Protein AF-A0A1M5NUH9-F1 (afdb_monomer_lite)

pLDDT: mean 78.91, std 15.49, range [48.78, 97.81]

Foldseek 3Di:
DVVVVVVVVVVVVVVVVVVVVVPPPPVVVVVCVVVCVVVVVVVVVVVVVVVVVVVVVVVVVVVVVVVVVVVVVVVVVD

Radius of gyration: 26.27 Å; chains: 1; bounding box: 53×47×56 Å

Sequence (78 aa):
MKKLISSLLGLILMALSLSANAQTDVPMADGLRSEGKIYVVVAIILIVLAGLITYLFLMDRKVKKLEDLLADKNHSTK

Secondary structure (DSSP, 8-state):
-HHHHHHHHHHHHHHHHHHHTT-S--HHHHHHHHTSHHHHHHHHHHHHHHHHHHHHHHHHHHHHHHHHHHHHHHHH--

Structure (mmCIF, N/CA/C/O backbone):
data_AF-A0A1M5NUH9-F1
#
_entry.id   AF-A0A1M5NUH9-F1
#
loop_
_atom_site.group_PDB
_atom_site.id
_atom_site.type_symbol
_atom_site.label_atom_id
_atom_site.label_alt_id
_atom_site.label_comp_id
_atom_site.label_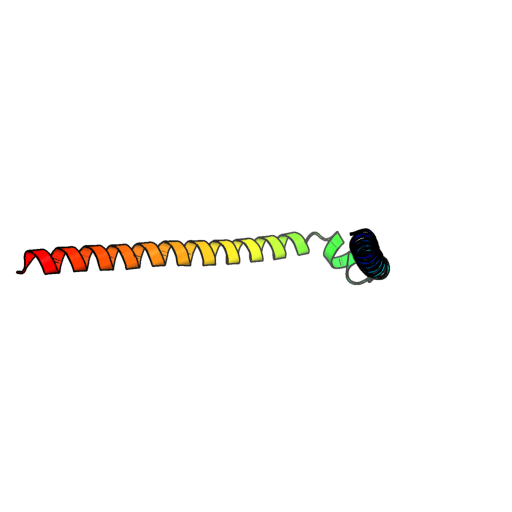asym_id
_atom_site.label_entity_id
_atom_site.label_seq_id
_atom_site.pdbx_PDB_ins_code
_atom_site.Cartn_x
_atom_site.Cartn_y
_atom_site.Cartn_z
_atom_site.occupancy
_atom_site.B_iso_or_equiv
_atom_site.auth_seq_id
_atom_site.auth_comp_id
_atom_site.auth_asym_id
_atom_site.auth_atom_id
_atom_site.pdbx_PDB_model_num
ATOM 1 N N . MET A 1 1 ? 1.199 37.808 -5.957 1.00 56.41 1 MET A N 1
ATOM 2 C CA . MET A 1 1 ? 0.793 36.598 -6.715 1.00 56.41 1 MET A CA 1
ATOM 3 C C . MET A 1 1 ? 1.794 36.196 -7.802 1.00 56.41 1 MET A C 1
ATOM 5 O O . MET A 1 1 ? 2.227 35.058 -7.795 1.00 56.41 1 MET A O 1
ATOM 9 N N . LYS A 1 2 ? 2.256 37.114 -8.666 1.00 59.53 2 LYS A N 1
ATOM 10 C CA . LYS A 1 2 ? 3.220 36.826 -9.759 1.00 59.53 2 LYS A CA 1
ATOM 11 C C . LYS A 1 2 ? 4.548 36.195 -9.290 1.00 59.53 2 LYS A C 1
ATOM 13 O O . LYS A 1 2 ? 5.054 35.272 -9.912 1.00 59.53 2 LYS A O 1
ATOM 18 N N . LYS A 1 3 ? 5.070 36.657 -8.144 1.00 61.00 3 LYS A N 1
ATOM 19 C CA . LYS A 1 3 ? 6.315 36.157 -7.528 1.00 61.00 3 LYS A CA 1
ATOM 20 C C . LYS A 1 3 ? 6.175 34.743 -6.942 1.00 61.00 3 LYS A C 1
ATOM 22 O O . LYS A 1 3 ? 7.109 33.960 -7.030 1.00 61.00 3 LYS A O 1
ATOM 27 N N . LEU A 1 4 ? 4.995 34.410 -6.407 1.00 73.50 4 LEU A N 1
ATOM 28 C CA . LEU A 1 4 ? 4.687 33.065 -5.903 1.00 73.50 4 LEU A CA 1
ATOM 29 C C . LEU A 1 4 ? 4.520 32.074 -7.057 1.00 73.50 4 LEU A C 1
ATOM 31 O O . LEU A 1 4 ? 5.063 30.982 -6.996 1.00 73.50 4 LEU A O 1
ATOM 35 N N . ILE A 1 5 ? 3.856 32.488 -8.141 1.00 82.00 5 ILE A N 1
ATOM 36 C CA . ILE A 1 5 ? 3.716 31.676 -9.359 1.00 82.00 5 ILE A CA 1
ATOM 37 C C . ILE A 1 5 ? 5.091 31.413 -9.989 1.00 82.00 5 ILE A C 1
ATOM 39 O O . ILE A 1 5 ? 5.395 30.278 -10.332 1.00 82.00 5 ILE A O 1
ATOM 43 N N . SER A 1 6 ? 5.956 32.431 -10.072 1.00 76.88 6 SER A N 1
ATOM 44 C CA . SER A 1 6 ? 7.326 32.266 -10.577 1.00 76.88 6 SER A CA 1
ATOM 45 C C . SER A 1 6 ? 8.179 31.352 -9.691 1.00 76.88 6 SER A C 1
ATOM 47 O O . SER A 1 6 ? 8.980 30.582 -10.212 1.00 76.88 6 SER A O 1
ATOM 49 N N . SER A 1 7 ? 8.010 31.412 -8.366 1.00 79.00 7 SER A N 1
ATOM 50 C CA . SER A 1 7 ? 8.710 30.524 -7.429 1.00 79.00 7 SER A CA 1
ATOM 51 C C . SER A 1 7 ? 8.207 29.081 -7.522 1.00 79.00 7 SER A C 1
ATOM 53 O O . SER A 1 7 ? 9.016 28.158 -7.504 1.00 79.00 7 SER A O 1
ATOM 55 N N . LEU A 1 8 ? 6.897 28.881 -7.689 1.00 81.69 8 LEU A N 1
ATOM 56 C CA . LEU A 1 8 ? 6.290 27.559 -7.847 1.00 81.69 8 LEU A CA 1
ATOM 57 C C . LEU A 1 8 ? 6.670 26.914 -9.190 1.00 81.69 8 LEU A C 1
ATOM 59 O O . LEU A 1 8 ? 6.955 25.722 -9.243 1.00 81.69 8 LEU A O 1
ATOM 63 N N . LEU A 1 9 ? 6.744 27.714 -10.259 1.00 83.75 9 LEU A N 1
ATOM 64 C CA . LEU A 1 9 ? 7.207 27.272 -11.574 1.00 83.75 9 LEU A CA 1
ATOM 65 C C . LEU A 1 9 ? 8.689 26.868 -11.548 1.00 83.75 9 LEU A C 1
ATOM 67 O O . LEU A 1 9 ? 9.048 25.845 -12.124 1.00 83.75 9 LEU A O 1
ATOM 71 N N . GLY A 1 10 ? 9.534 27.624 -10.836 1.00 84.38 10 GLY A N 1
ATOM 72 C CA . GLY A 1 10 ? 10.940 27.267 -10.622 1.00 84.38 10 GLY A CA 1
ATOM 73 C C . GLY A 1 10 ? 11.110 25.967 -9.831 1.00 84.38 10 GLY A C 1
ATOM 74 O O . GLY A 1 10 ? 11.930 25.130 -10.198 1.00 84.38 10 GLY A O 1
ATOM 75 N N . LEU A 1 11 ? 10.286 25.756 -8.798 1.00 82.81 11 LEU A N 1
ATOM 76 C CA . LEU A 1 11 ? 10.277 24.518 -8.011 1.00 82.81 11 LEU A CA 1
ATOM 77 C C . LEU A 1 11 ? 9.873 23.301 -8.864 1.00 82.81 11 LEU A C 1
ATOM 79 O O . LEU A 1 11 ? 10.496 22.246 -8.771 1.00 82.81 11 LEU A O 1
ATOM 83 N N . ILE A 1 12 ? 8.872 23.465 -9.732 1.00 84.12 12 ILE A N 1
ATOM 84 C CA . ILE A 1 12 ? 8.431 22.439 -10.688 1.00 84.12 12 ILE A CA 1
ATOM 85 C C . ILE A 1 12 ? 9.516 22.124 -11.724 1.00 84.12 12 ILE A C 1
ATOM 87 O O . ILE A 1 12 ? 9.790 20.953 -11.976 1.00 84.12 12 ILE A O 1
ATOM 91 N N . LEU A 1 13 ? 10.182 23.138 -12.287 1.00 82.50 13 LEU A N 1
ATOM 92 C CA . LEU A 1 13 ? 11.275 22.935 -13.248 1.00 82.50 13 LEU A CA 1
ATOM 93 C C . LEU A 1 13 ? 12.472 22.214 -12.615 1.00 82.50 13 LEU A C 1
ATOM 95 O O . LEU A 1 13 ? 13.086 21.347 -13.240 1.00 82.50 13 LEU A O 1
ATOM 99 N N . MET A 1 14 ? 12.786 22.547 -11.363 1.00 79.69 14 MET A N 1
ATOM 100 C CA . MET A 1 14 ? 13.841 21.887 -10.601 1.00 79.69 14 MET A CA 1
ATOM 101 C C . MET A 1 14 ? 13.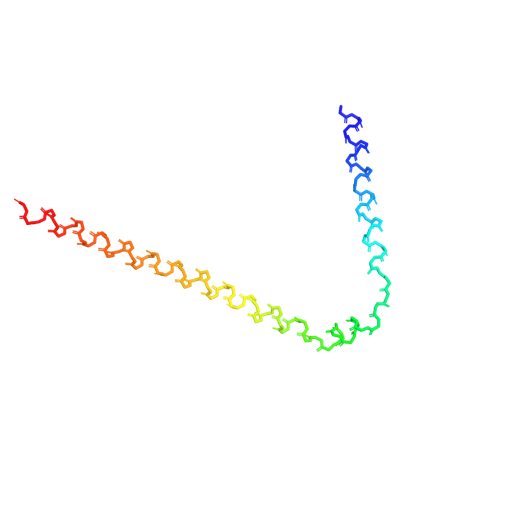474 20.425 -10.319 1.00 79.69 14 MET A C 1
ATOM 103 O O . MET A 1 14 ? 14.288 19.544 -10.573 1.00 79.69 14 MET A O 1
ATOM 107 N N . ALA A 1 15 ? 12.233 20.141 -9.913 1.00 77.44 15 ALA A N 1
ATOM 108 C CA . ALA A 1 15 ? 11.750 18.772 -9.724 1.00 77.44 15 ALA A CA 1
ATOM 109 C C . ALA A 1 15 ? 11.805 17.936 -11.020 1.00 77.44 15 ALA A C 1
ATOM 111 O O . ALA A 1 15 ? 12.270 16.798 -10.985 1.00 77.44 15 ALA A O 1
ATOM 112 N N . LEU A 1 16 ? 11.422 18.510 -12.170 1.00 74.19 16 LEU A N 1
ATOM 113 C CA . LEU A 1 16 ? 11.542 17.845 -13.477 1.00 74.19 16 LEU A CA 1
ATOM 114 C C . LEU A 1 16 ? 13.005 17.556 -13.855 1.00 74.19 16 LEU A C 1
ATOM 116 O O . LEU A 1 16 ? 13.306 16.501 -14.412 1.00 74.19 16 LEU A O 1
ATOM 120 N N . SER A 1 17 ? 13.923 18.465 -13.524 1.00 72.81 17 SER A N 1
ATOM 121 C CA . SER A 1 17 ? 15.358 18.296 -13.797 1.00 72.81 17 SER A CA 1
ATOM 122 C C . SER A 1 17 ? 15.977 17.169 -12.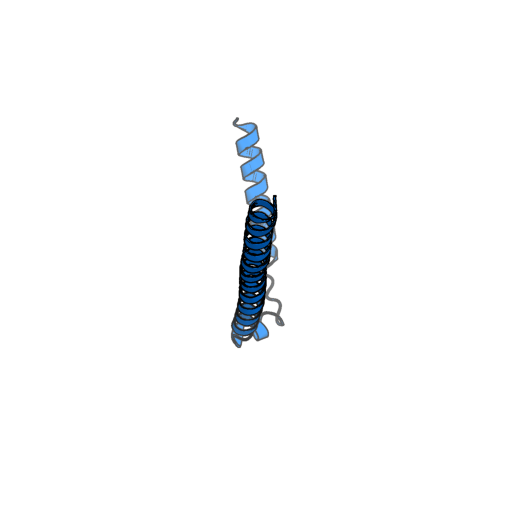963 1.00 72.81 17 SER A C 1
ATOM 124 O O . SER A 1 17 ? 16.842 16.441 -13.451 1.00 72.81 17 SER A O 1
ATOM 126 N N . LEU A 1 18 ? 15.513 16.974 -11.722 1.00 66.62 18 LEU A N 1
ATOM 127 C CA . LEU A 1 18 ? 15.921 15.835 -10.893 1.00 66.62 18 LEU A CA 1
ATOM 128 C C . LEU A 1 18 ? 15.428 14.500 -11.476 1.00 66.62 18 LEU A C 1
ATOM 130 O O . LEU A 1 18 ? 16.166 13.519 -11.439 1.00 66.62 18 LEU A O 1
ATOM 134 N N . SER A 1 19 ? 14.226 14.459 -12.061 1.00 65.31 19 SER A N 1
ATOM 135 C CA . SER A 1 19 ? 13.714 13.257 -12.737 1.00 65.31 19 SER A CA 1
ATOM 136 C C . SER A 1 19 ? 14.490 12.914 -14.014 1.00 65.31 19 SER A C 1
ATOM 138 O O . SER A 1 19 ? 14.699 11.738 -14.289 1.00 65.31 19 SER A O 1
ATOM 140 N N . ALA A 1 20 ? 14.972 13.914 -14.762 1.00 61.97 20 ALA A N 1
ATOM 141 C CA . ALA A 1 20 ? 15.772 13.697 -15.972 1.00 61.97 20 ALA A CA 1
ATOM 142 C C . ALA A 1 20 ? 17.162 13.093 -15.680 1.00 61.97 20 ALA A C 1
ATOM 144 O O . ALA A 1 20 ? 17.655 12.274 -16.448 1.00 61.97 20 ALA A O 1
ATOM 145 N N . ASN A 1 21 ? 17.776 13.441 -14.541 1.00 62.38 21 ASN A N 1
ATOM 146 C CA . ASN A 1 21 ? 19.056 12.863 -14.103 1.00 62.38 21 ASN A CA 1
ATOM 147 C C . ASN A 1 21 ? 18.915 11.461 -13.478 1.00 62.38 21 ASN A C 1
ATOM 149 O O . ASN A 1 21 ? 19.920 10.800 -13.238 1.00 62.38 21 ASN A O 1
ATOM 153 N N . ALA A 1 22 ? 17.688 10.997 -13.221 1.00 58.66 22 ALA A N 1
ATOM 154 C CA . ALA A 1 22 ? 17.404 9.624 -12.798 1.00 58.66 22 ALA A CA 1
ATOM 155 C C . ALA A 1 22 ? 17.257 8.649 -13.987 1.00 58.66 22 ALA A C 1
ATOM 157 O O . ALA A 1 22 ? 16.982 7.470 -13.780 1.00 58.66 22 ALA A O 1
ATOM 158 N N . GLN A 1 23 ? 17.426 9.144 -15.220 1.00 57.78 23 GLN A N 1
ATOM 159 C CA . GLN A 1 23 ? 17.367 8.378 -16.466 1.00 57.78 23 GLN A CA 1
ATOM 160 C C . GLN A 1 23 ? 18.759 7.934 -16.951 1.00 57.78 23 GLN A C 1
ATOM 162 O O . GLN A 1 23 ? 18.953 7.649 -18.129 1.00 57.78 23 GLN A O 1
ATOM 167 N N . THR A 1 24 ? 19.756 7.897 -16.065 1.00 55.50 24 THR A N 1
ATOM 168 C CA . THR A 1 24 ? 20.966 7.117 -16.321 1.00 55.50 24 THR A CA 1
ATOM 169 C C . THR A 1 24 ? 20.562 5.654 -16.290 1.00 55.50 24 THR A C 1
ATOM 171 O O . THR A 1 24 ? 20.174 5.152 -15.236 1.00 55.50 24 THR A O 1
ATOM 174 N N . ASP A 1 25 ? 20.620 4.997 -17.448 1.00 51.75 25 ASP A N 1
ATOM 175 C CA . ASP A 1 25 ? 20.414 3.560 -17.607 1.00 51.75 25 ASP A CA 1
ATOM 176 C C . ASP A 1 25 ? 21.259 2.822 -16.563 1.00 51.75 25 ASP A C 1
ATO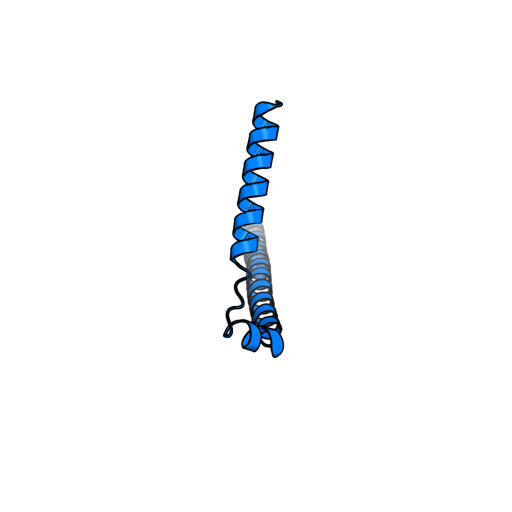M 178 O O . ASP A 1 25 ? 22.472 2.669 -16.704 1.00 51.75 25 ASP A O 1
ATOM 182 N N . VAL A 1 26 ? 20.638 2.426 -15.451 1.00 58.22 26 VAL A N 1
ATOM 183 C CA . VAL A 1 26 ? 21.273 1.551 -14.473 1.00 58.22 26 VAL A CA 1
ATOM 184 C C . VAL A 1 26 ? 21.165 0.155 -15.081 1.00 58.22 26 VAL A C 1
ATOM 186 O O . VAL A 1 26 ? 20.065 -0.402 -15.083 1.00 58.22 26 VAL A O 1
ATOM 189 N N . PRO A 1 27 ? 22.261 -0.463 -15.565 1.00 57.09 27 PRO A N 1
ATOM 190 C CA . PRO A 1 27 ? 22.193 -1.745 -16.274 1.00 57.09 27 PRO A CA 1
ATOM 191 C C . PRO A 1 27 ? 21.613 -2.886 -15.416 1.00 57.09 27 PRO A C 1
ATOM 193 O O . PRO A 1 27 ? 21.153 -3.895 -15.940 1.00 57.09 27 PRO A O 1
ATOM 196 N N . MET A 1 28 ? 21.573 -2.719 -14.089 1.00 60.03 28 MET A N 1
ATOM 197 C CA . MET A 1 28 ? 20.967 -3.669 -13.148 1.00 60.03 28 MET A CA 1
ATOM 198 C C . MET A 1 28 ? 19.459 -3.446 -12.912 1.00 60.03 28 MET A C 1
ATOM 200 O O . MET A 1 28 ? 18.794 -4.324 -12.366 1.00 60.03 28 MET A O 1
ATOM 204 N N . ALA A 1 29 ? 18.903 -2.293 -13.299 1.00 56.19 29 ALA A N 1
ATOM 205 C CA . ALA A 1 29 ? 17.476 -1.995 -13.164 1.00 56.19 29 ALA A CA 1
ATOM 206 C C . ALA A 1 29 ? 16.661 -2.547 -14.345 1.00 56.19 29 ALA A C 1
ATOM 208 O O . ALA A 1 29 ? 15.522 -2.978 -14.151 1.00 56.19 29 ALA A O 1
ATOM 209 N N . ASP A 1 30 ? 17.254 -2.612 -15.539 1.00 56.09 30 ASP A N 1
ATOM 210 C CA . ASP A 1 30 ? 16.580 -3.127 -16.734 1.00 56.09 30 ASP A CA 1
ATOM 211 C C . ASP A 1 30 ? 16.344 -4.636 -16.694 1.00 56.09 30 ASP A C 1
ATOM 213 O O . ASP A 1 30 ? 15.303 -5.086 -17.158 1.00 56.09 30 ASP A O 1
ATOM 217 N N . GLY A 1 31 ? 17.222 -5.421 -16.060 1.00 57.78 31 GLY A N 1
ATOM 218 C CA . GLY A 1 31 ? 17.013 -6.867 -15.888 1.00 57.78 31 GLY A CA 1
ATOM 219 C C . GLY A 1 31 ? 15.833 -7.217 -14.970 1.00 57.78 31 GLY A C 1
ATOM 220 O O . GLY A 1 31 ? 15.124 -8.194 -15.192 1.00 57.78 31 GLY A O 1
ATOM 221 N N . LEU A 1 32 ? 15.570 -6.397 -13.946 1.00 55.62 32 LEU A N 1
ATOM 222 C CA . LEU A 1 32 ? 14.416 -6.587 -13.055 1.00 55.62 32 LEU A CA 1
ATOM 223 C C . LEU A 1 32 ? 13.110 -6.049 -13.662 1.00 55.62 32 LEU A C 1
ATOM 225 O O . LEU A 1 32 ? 12.032 -6.559 -13.345 1.00 55.62 32 LEU A O 1
ATOM 229 N N . ARG A 1 33 ? 13.195 -5.036 -14.537 1.00 56.50 33 ARG A N 1
ATOM 230 C CA . ARG A 1 33 ? 12.052 -4.483 -15.283 1.00 56.50 33 ARG A CA 1
ATOM 231 C C . ARG A 1 33 ? 11.654 -5.361 -16.473 1.00 56.50 33 ARG A C 1
ATOM 233 O O . ARG A 1 33 ? 10.459 -5.537 -16.697 1.00 56.50 33 ARG A O 1
ATOM 240 N N . SER A 1 34 ? 12.617 -5.936 -17.193 1.00 59.12 34 SER A N 1
ATOM 241 C CA . SER A 1 34 ? 12.387 -6.747 -18.398 1.00 59.12 34 SER A CA 1
ATOM 242 C C . SER A 1 34 ? 11.735 -8.100 -18.108 1.00 59.12 34 SER A C 1
ATOM 244 O O . SER A 1 34 ? 10.953 -8.584 -18.921 1.00 59.12 34 SER A O 1
ATOM 246 N N . GLU A 1 35 ? 11.980 -8.686 -16.933 1.00 65.56 35 GLU A N 1
ATOM 247 C CA . GLU A 1 35 ? 11.425 -9.998 -16.569 1.00 65.56 35 GLU A CA 1
ATOM 248 C C . GLU A 1 35 ? 10.051 -9.943 -15.883 1.00 65.56 35 GLU A C 1
ATOM 250 O O . GLU A 1 35 ? 9.522 -10.970 -15.461 1.00 65.56 35 GLU A O 1
ATOM 255 N N . GLY A 1 36 ? 9.462 -8.755 -15.706 1.00 67.06 36 GLY A N 1
ATOM 256 C CA . GLY A 1 36 ? 8.134 -8.599 -15.098 1.00 67.06 36 GLY A CA 1
ATOM 257 C C . GLY A 1 36 ? 8.048 -8.962 -13.603 1.00 67.06 36 GLY A C 1
ATOM 258 O O . GLY A 1 36 ? 6.987 -8.823 -12.991 1.00 67.06 36 GLY A O 1
ATOM 259 N N . LYS A 1 37 ? 9.159 -9.370 -12.975 1.00 72.31 37 LYS A N 1
ATOM 260 C CA . LYS A 1 37 ? 9.223 -9.805 -11.568 1.00 72.31 37 LYS A CA 1
ATOM 261 C C . LYS A 1 37 ? 8.828 -8.703 -10.580 1.00 72.31 37 LYS A C 1
ATOM 263 O O . LYS A 1 37 ? 8.245 -9.006 -9.541 1.00 72.31 37 LYS A O 1
ATOM 268 N N . ILE A 1 38 ? 9.067 -7.430 -10.916 1.00 78.94 38 ILE A N 1
ATOM 269 C CA . ILE A 1 38 ? 8.655 -6.287 -10.080 1.00 78.94 38 ILE A CA 1
ATOM 270 C C . ILE A 1 38 ? 7.129 -6.253 -9.906 1.00 78.94 38 ILE A C 1
ATOM 272 O O . ILE A 1 38 ? 6.655 -6.004 -8.800 1.00 78.94 38 ILE A O 1
ATOM 276 N N . TYR A 1 39 ? 6.347 -6.567 -10.944 1.00 84.38 39 TYR A N 1
ATOM 277 C CA . TYR A 1 39 ? 4.882 -6.551 -10.853 1.00 84.38 39 TYR A CA 1
ATOM 278 C C . TYR A 1 39 ? 4.352 -7.615 -9.894 1.00 84.38 39 TYR A C 1
ATOM 280 O O . TYR A 1 39 ? 3.430 -7.341 -9.130 1.00 84.38 39 TYR A O 1
ATOM 288 N N . VAL A 1 40 ? 4.963 -8.803 -9.886 1.00 87.62 40 VAL A N 1
ATOM 289 C CA . VAL A 1 40 ? 4.585 -9.889 -8.969 1.00 87.62 40 VAL A CA 1
ATOM 290 C C . VAL A 1 40 ? 4.858 -9.483 -7.523 1.00 87.62 40 VAL A C 1
ATOM 292 O O . VAL A 1 40 ? 3.989 -9.633 -6.668 1.00 87.62 40 VAL A O 1
ATOM 295 N N . VAL A 1 41 ? 6.031 -8.905 -7.250 1.00 88.69 41 VAL A N 1
ATOM 296 C CA . VAL A 1 41 ? 6.386 -8.435 -5.903 1.00 88.69 41 VAL A CA 1
ATOM 297 C C . VAL A 1 41 ? 5.443 -7.321 -5.446 1.00 88.69 41 VAL A C 1
ATOM 299 O O . VAL A 1 41 ? 4.927 -7.379 -4.332 1.00 88.69 41 VAL A O 1
ATOM 302 N N . VAL A 1 42 ? 5.149 -6.345 -6.309 1.00 91.12 42 VAL A N 1
ATOM 303 C CA . VAL A 1 42 ? 4.193 -5.269 -6.000 1.00 91.12 42 VAL A CA 1
ATOM 304 C C . VAL A 1 42 ? 2.796 -5.835 -5.738 1.00 91.12 42 VAL A C 1
ATOM 306 O O . VAL A 1 42 ? 2.158 -5.436 -4.767 1.00 91.12 42 VAL A O 1
ATOM 309 N N . ALA A 1 43 ? 2.333 -6.800 -6.535 1.00 93.19 43 ALA A N 1
ATOM 310 C CA . ALA A 1 43 ? 1.044 -7.453 -6.323 1.00 93.19 43 ALA A CA 1
ATOM 311 C C . ALA A 1 43 ? 0.982 -8.175 -4.967 1.00 93.19 43 ALA A C 1
ATOM 313 O O . ALA A 1 43 ? 0.001 -8.025 -4.243 1.00 93.19 43 ALA A O 1
ATOM 314 N N . ILE A 1 44 ? 2.040 -8.895 -4.581 1.00 95.75 44 ILE A N 1
ATOM 315 C CA . ILE A 1 44 ? 2.124 -9.559 -3.271 1.00 95.75 44 ILE A CA 1
ATOM 316 C C . ILE A 1 44 ? 2.074 -8.527 -2.140 1.00 95.75 44 ILE A C 1
ATOM 318 O O . ILE A 1 44 ? 1.310 -8.698 -1.191 1.00 95.75 44 ILE A O 1
ATOM 322 N N . ILE A 1 45 ? 2.835 -7.434 -2.251 1.00 96.38 45 ILE A N 1
ATOM 323 C CA . ILE A 1 45 ? 2.832 -6.359 -1.250 1.00 96.38 45 ILE A CA 1
ATOM 324 C C . ILE A 1 45 ? 1.429 -5.760 -1.113 1.00 96.38 45 ILE A C 1
ATOM 326 O O . ILE A 1 45 ? 0.949 -5.597 0.008 1.00 96.38 45 ILE A O 1
ATOM 330 N N . LEU A 1 46 ? 0.743 -5.485 -2.227 1.00 97.00 46 LEU A N 1
ATOM 331 C CA . LEU A 1 46 ? -0.628 -4.970 -2.218 1.00 97.00 46 LEU A CA 1
ATOM 332 C C . LEU A 1 46 ? -1.613 -5.946 -1.567 1.00 97.00 46 LEU A C 1
ATOM 334 O O . LEU A 1 46 ? -2.468 -5.511 -0.800 1.00 97.00 46 LEU A O 1
ATOM 338 N N . ILE A 1 47 ? -1.477 -7.249 -1.819 1.00 97.56 47 ILE A N 1
ATOM 339 C CA . ILE A 1 47 ? -2.309 -8.282 -1.187 1.00 97.56 47 ILE A CA 1
ATOM 340 C C . ILE A 1 47 ? -2.091 -8.302 0.327 1.00 97.56 47 ILE A C 1
ATOM 342 O O . ILE A 1 47 ? -3.065 -8.324 1.078 1.00 97.56 47 ILE A O 1
ATOM 346 N N . VAL A 1 48 ? -0.838 -8.259 0.791 1.00 97.31 48 VAL A N 1
ATOM 347 C CA . VAL A 1 48 ? -0.522 -8.230 2.230 1.00 97.31 48 VAL A CA 1
ATOM 348 C C . VAL A 1 48 ? -1.094 -6.971 2.884 1.00 97.31 48 VAL A C 1
ATOM 350 O O . VAL A 1 48 ? -1.721 -7.059 3.938 1.00 97.31 48 VAL A O 1
ATOM 353 N N . LEU A 1 49 ? -0.945 -5.810 2.241 1.00 97.38 49 LEU A N 1
ATOM 354 C CA . LEU A 1 49 ? -1.490 -4.537 2.721 1.00 97.38 49 LEU A CA 1
ATOM 355 C C . LEU A 1 49 ? -3.020 -4.561 2.795 1.00 97.38 49 LEU A C 1
ATOM 357 O O . LEU A 1 49 ? -3.597 -4.221 3.828 1.00 97.38 49 LEU A O 1
ATOM 361 N N . ALA A 1 50 ? -3.683 -5.005 1.727 1.00 97.81 50 ALA A N 1
ATOM 362 C CA . ALA A 1 50 ? -5.134 -5.140 1.690 1.00 97.81 50 ALA A CA 1
ATOM 363 C C . ALA A 1 50 ? -5.632 -6.143 2.742 1.00 97.81 50 ALA A C 1
ATOM 365 O O . ALA A 1 50 ? -6.625 -5.880 3.423 1.00 97.81 50 ALA A O 1
ATOM 366 N N . GLY A 1 51 ? -4.918 -7.258 2.922 1.00 97.62 51 GLY A N 1
ATOM 367 C CA . GLY A 1 51 ? -5.195 -8.256 3.950 1.00 97.62 51 GLY A CA 1
ATOM 368 C C . GLY A 1 51 ? -5.101 -7.673 5.357 1.00 97.62 51 GLY A C 1
ATOM 369 O O . GLY A 1 51 ? -6.019 -7.864 6.151 1.00 97.62 51 GLY A O 1
ATOM 370 N N . LEU A 1 52 ? -4.052 -6.899 5.647 1.00 97.50 52 LEU A N 1
ATOM 371 C CA . LEU A 1 52 ? -3.857 -6.245 6.942 1.00 97.50 52 LEU A CA 1
ATOM 372 C C . LEU A 1 52 ? -4.974 -5.237 7.247 1.00 97.50 52 LEU A C 1
ATOM 374 O O . LEU A 1 52 ? -5.555 -5.271 8.330 1.00 97.50 52 LEU A O 1
ATOM 378 N N . ILE A 1 53 ? -5.303 -4.371 6.284 1.00 97.44 53 ILE A N 1
ATOM 379 C CA . ILE A 1 53 ? -6.362 -3.362 6.434 1.00 97.44 53 ILE A CA 1
ATOM 380 C C . ILE A 1 53 ? -7.716 -4.042 6.658 1.00 97.44 53 ILE A C 1
ATOM 382 O O . ILE A 1 53 ? -8.457 -3.683 7.575 1.00 97.44 53 ILE A O 1
ATOM 386 N N . THR A 1 54 ? -8.028 -5.056 5.848 1.00 97.62 54 THR A N 1
ATOM 387 C CA . THR A 1 54 ? -9.282 -5.812 5.958 1.00 97.62 54 THR A CA 1
ATOM 388 C C . THR A 1 54 ? -9.372 -6.534 7.299 1.00 97.62 54 THR A C 1
ATOM 390 O O . THR A 1 54 ? -10.413 -6.492 7.953 1.00 97.62 54 THR A O 1
ATOM 393 N N . TYR A 1 55 ? -8.282 -7.171 7.730 1.00 97.06 55 TYR A N 1
ATOM 394 C CA . TYR A 1 55 ? -8.203 -7.861 9.012 1.00 97.06 55 TYR A CA 1
ATOM 395 C C . TYR A 1 55 ? -8.462 -6.911 10.183 1.00 97.06 55 TYR A C 1
ATOM 397 O O . TYR A 1 55 ? -9.289 -7.221 11.043 1.00 97.06 55 TYR A O 1
ATOM 405 N N . LEU A 1 56 ? -7.817 -5.741 10.185 1.00 96.19 56 LEU A N 1
ATOM 406 C CA . LEU A 1 56 ? -8.004 -4.733 11.224 1.00 96.19 56 LEU A CA 1
ATOM 407 C C . LEU A 1 56 ? -9.463 -4.267 11.282 1.00 96.19 56 LEU A C 1
ATOM 409 O O . LEU A 1 56 ? -10.084 -4.326 12.337 1.00 96.19 56 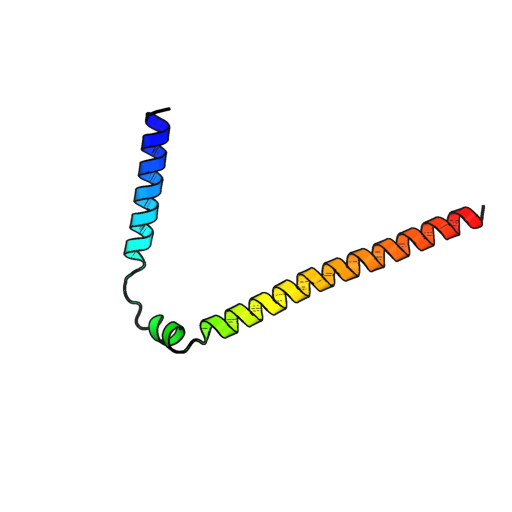LEU A O 1
ATOM 413 N N . PHE A 1 57 ? -10.051 -3.926 10.132 1.00 96.19 57 PHE A N 1
ATOM 414 C CA . PHE A 1 57 ? -11.445 -3.484 10.061 1.00 96.19 57 PHE A CA 1
ATOM 415 C C . PHE A 1 57 ? -12.440 -4.547 10.551 1.00 96.19 57 PHE A C 1
ATOM 417 O O . PHE A 1 57 ? -13.417 -4.239 11.241 1.00 96.19 57 PHE A O 1
ATOM 424 N N . LEU A 1 58 ? -12.208 -5.819 10.205 1.00 94.38 58 LEU A N 1
ATOM 425 C CA . LEU A 1 58 ? -13.020 -6.924 10.714 1.00 94.38 58 LEU A CA 1
ATOM 426 C C . LEU A 1 58 ? -12.894 -7.061 12.230 1.00 94.38 58 LEU A C 1
ATOM 428 O O . LEU A 1 58 ? -13.881 -7.387 12.893 1.00 94.38 58 LEU A O 1
ATOM 432 N N . MET A 1 59 ? -11.700 -6.841 12.771 1.00 96.12 59 MET A N 1
ATOM 433 C CA . MET A 1 59 ? -11.454 -7.002 14.193 1.00 96.12 59 MET A CA 1
ATOM 434 C C . MET A 1 59 ? -12.070 -5.868 15.012 1.00 96.12 59 MET A C 1
ATOM 436 O O . MET A 1 59 ? -12.793 -6.156 15.965 1.00 96.12 59 MET A O 1
ATOM 440 N N . ASP A 1 60 ? -11.940 -4.621 14.563 1.00 92.31 60 ASP A N 1
ATOM 441 C CA . ASP A 1 60 ? -12.654 -3.466 15.122 1.00 92.31 60 ASP A CA 1
ATOM 442 C C . ASP A 1 60 ? -14.168 -3.709 15.205 1.00 92.31 60 ASP A C 1
ATOM 444 O O . ASP A 1 60 ? -14.790 -3.518 16.251 1.00 92.31 60 ASP A O 1
ATOM 448 N N . ARG A 1 61 ? -14.781 -4.223 14.128 1.00 94.56 61 ARG A N 1
ATOM 449 C CA . ARG A 1 61 ? -16.220 -4.544 14.126 1.00 94.56 61 ARG A CA 1
ATOM 450 C C . ARG A 1 61 ? -16.601 -5.597 15.161 1.00 94.56 61 ARG A C 1
ATOM 452 O O . ARG A 1 61 ? -17.676 -5.505 15.754 1.00 94.56 61 ARG A O 1
ATOM 459 N N . LYS A 1 62 ? -15.766 -6.621 15.347 1.00 93.56 62 LYS A N 1
ATOM 460 C CA . LYS A 1 62 ? -16.024 -7.685 16.327 1.00 93.56 62 LYS A CA 1
ATOM 461 C C . LYS A 1 62 ? -15.929 -7.153 17.749 1.00 93.56 62 LYS A C 1
ATOM 463 O O . LYS A 1 62 ? -16.805 -7.469 18.550 1.00 93.56 62 LYS A O 1
ATOM 468 N N . VAL A 1 63 ? -14.914 -6.339 18.033 1.00 94.31 63 VAL A N 1
ATOM 469 C CA . VAL A 1 63 ? -14.726 -5.700 19.340 1.00 94.31 63 VAL A CA 1
ATOM 470 C C . VAL A 1 63 ? -15.911 -4.794 19.657 1.00 94.31 63 VAL A C 1
ATOM 472 O O . VAL A 1 63 ? -16.553 -4.992 20.682 1.00 94.31 63 VAL A O 1
ATOM 475 N N . LYS A 1 64 ? -16.309 -3.920 18.727 1.00 94.00 64 LYS A N 1
ATOM 476 C CA . LYS A 1 64 ? -17.463 -3.037 18.930 1.00 94.00 64 LYS A CA 1
ATOM 477 C C . LYS A 1 64 ? -18.761 -3.807 19.206 1.00 94.00 64 LYS A C 1
ATOM 479 O O . LYS A 1 64 ? -19.524 -3.457 20.095 1.00 94.00 64 LYS A O 1
ATOM 484 N N . LYS A 1 65 ? -18.999 -4.910 18.486 1.00 93.12 65 LYS A N 1
ATOM 485 C CA . LYS A 1 65 ? -20.170 -5.766 18.734 1.00 93.12 65 LYS A CA 1
ATOM 486 C C . LYS A 1 65 ? -20.146 -6.384 20.137 1.00 93.12 65 LYS A C 1
ATOM 488 O O . LYS A 1 65 ? -21.199 -6.538 20.747 1.00 93.12 65 LYS A O 1
ATOM 493 N N . LEU A 1 66 ? -18.972 -6.780 20.629 1.00 93.88 66 LEU A N 1
ATOM 494 C CA . LEU A 1 66 ? -18.818 -7.301 21.989 1.00 93.88 66 LEU A CA 1
ATOM 495 C C . LEU A 1 66 ? -19.101 -6.211 23.032 1.00 93.88 66 LEU A C 1
ATOM 497 O O . LEU A 1 66 ? -19.787 -6.491 24.010 1.00 93.88 66 LEU A O 1
ATOM 501 N N . GLU A 1 67 ? -18.636 -4.982 22.802 1.00 91.38 67 GLU A N 1
ATOM 502 C CA . GLU A 1 67 ? -18.922 -3.827 23.663 1.00 91.38 67 GLU A CA 1
ATOM 503 C C . GLU A 1 67 ? -20.426 -3.523 23.732 1.00 91.38 67 GLU A C 1
ATOM 505 O O . GLU A 1 67 ? -20.975 -3.414 24.829 1.00 91.38 67 GLU A O 1
ATOM 510 N N . ASP A 1 68 ? -21.110 -3.485 22.584 1.00 92.81 68 ASP A N 1
ATOM 511 C CA . ASP A 1 68 ? -22.554 -3.229 22.509 1.00 92.81 68 ASP A CA 1
ATOM 512 C C . ASP A 1 68 ? -23.364 -4.309 23.261 1.00 92.81 68 ASP A C 1
ATOM 514 O O . ASP A 1 68 ? -24.282 -3.997 24.022 1.00 92.81 68 ASP A O 1
ATOM 518 N N . LEU A 1 69 ? -22.996 -5.590 23.108 1.00 92.00 69 LEU A N 1
ATOM 519 C CA . LEU A 1 69 ? -23.646 -6.710 23.807 1.00 92.00 69 LEU A CA 1
ATOM 520 C C . LEU A 1 69 ? -23.455 -6.650 25.331 1.00 92.00 69 LEU A C 1
ATOM 522 O O . LEU A 1 69 ? -24.347 -7.034 26.089 1.00 92.00 69 LEU A O 1
ATOM 526 N N . LEU A 1 70 ? -22.287 -6.198 25.793 1.00 91.62 70 LEU A N 1
ATOM 527 C CA . LEU A 1 70 ? -22.008 -6.031 27.220 1.00 91.62 70 LEU A CA 1
ATOM 528 C C . LEU A 1 70 ? -22.770 -4.836 27.811 1.00 91.62 70 LEU A C 1
ATOM 530 O O . LEU A 1 70 ? -23.240 -4.922 28.947 1.00 91.62 70 LEU A O 1
ATOM 534 N N . ALA A 1 71 ? -22.925 -3.748 27.051 1.00 87.75 71 ALA A N 1
ATOM 535 C CA . ALA A 1 71 ? -23.683 -2.573 27.474 1.00 87.75 71 ALA A CA 1
ATOM 536 C C . ALA A 1 71 ? -25.174 -2.893 27.696 1.00 87.75 71 ALA A C 1
ATOM 538 O O . ALA A 1 71 ? -25.729 -2.517 28.730 1.00 87.75 71 ALA A O 1
ATOM 539 N N . ASP A 1 72 ? -25.792 -3.645 26.781 1.00 84.25 72 ASP A N 1
ATOM 540 C CA . ASP A 1 72 ? -27.203 -4.053 26.874 1.00 84.25 72 ASP A CA 1
ATOM 541 C C . ASP A 1 72 ? -27.462 -4.971 28.085 1.00 84.25 72 ASP A C 1
ATOM 543 O O . ASP A 1 72 ? -28.392 -4.763 28.870 1.00 84.25 72 ASP A O 1
ATOM 547 N N . LYS A 1 73 ? -26.560 -5.932 28.336 1.00 79.06 73 LYS A N 1
ATOM 548 C CA . LYS A 1 73 ? -26.679 -6.861 29.471 1.00 79.06 73 LYS A CA 1
ATOM 549 C C . LYS A 1 73 ? -26.651 -6.153 30.829 1.00 79.06 73 LYS A C 1
ATOM 551 O O . LYS A 1 73 ? -27.420 -6.517 31.715 1.00 79.06 73 LYS A O 1
ATOM 556 N N . ASN A 1 74 ? -25.795 -5.142 30.991 1.00 75.50 74 ASN A N 1
ATOM 557 C CA . A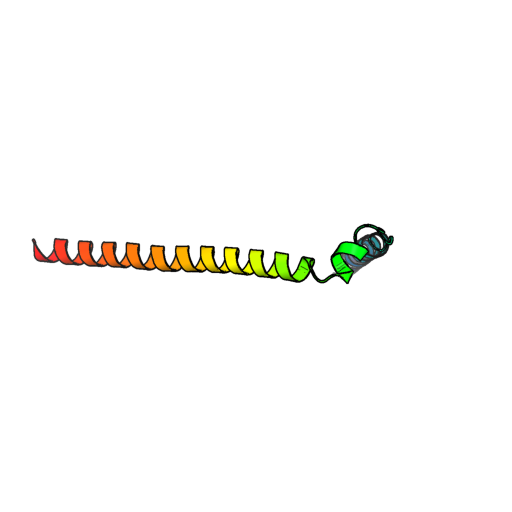SN A 1 74 ? -25.693 -4.373 32.237 1.00 75.50 74 ASN A CA 1
ATOM 558 C C . ASN A 1 74 ? -26.959 -3.553 32.532 1.00 75.50 74 ASN A C 1
ATOM 560 O O . ASN A 1 74 ? -27.276 -3.318 33.699 1.00 75.50 74 ASN A O 1
ATOM 564 N N . HIS A 1 75 ? -27.687 -3.140 31.492 1.00 66.25 75 HIS A N 1
ATOM 565 C CA . HIS A 1 75 ? -28.936 -2.395 31.629 1.00 66.25 75 HIS A CA 1
ATOM 566 C C . HIS A 1 75 ? -30.127 -3.282 32.021 1.00 66.25 75 HIS A C 1
ATOM 568 O O . HIS A 1 75 ? -31.061 -2.782 32.637 1.00 66.25 75 HIS A O 1
ATOM 574 N N . SER A 1 76 ? -30.084 -4.586 31.719 1.00 63.44 76 SER A N 1
ATOM 575 C CA . SER A 1 76 ? -31.136 -5.552 32.079 1.00 63.44 76 SER A CA 1
ATOM 576 C C . SER A 1 76 ? -30.999 -6.137 33.495 1.00 63.44 76 SER A C 1
ATOM 578 O O . SER A 1 76 ? -31.925 -6.795 33.965 1.00 63.44 76 SER A O 1
ATOM 580 N N . THR A 1 77 ? -29.853 -5.963 34.161 1.00 59.97 77 THR A N 1
ATOM 581 C CA . THR A 1 77 ? -29.595 -6.481 35.522 1.00 59.97 77 THR A CA 1
ATOM 582 C C . THR A 1 77 ? -29.807 -5.458 36.645 1.00 59.97 77 THR A C 1
ATOM 584 O O . THR A 1 77 ? -29.588 -5.795 37.808 1.00 59.97 77 THR A O 1
ATOM 587 N N . LYS A 1 78 ? -30.203 -4.224 36.318 1.00 48.78 78 LYS A N 1
ATOM 588 C CA . LYS A 1 78 ? -30.635 -3.194 37.275 1.00 48.78 78 LYS A CA 1
ATOM 589 C C . LYS A 1 78 ? -32.151 -3.078 37.273 1.00 48.78 78 LYS A C 1
ATOM 591 O O . LYS A 1 78 ? -32.691 -2.818 38.369 1.00 48.78 78 LYS A O 1
#

Organism: NCBI:txid947013